Protein AF-A0A932W4U8-F1 (afdb_monomer_lite)

Foldseek 3Di:
DDADPVSVQVVCVVVVKHFDDKDK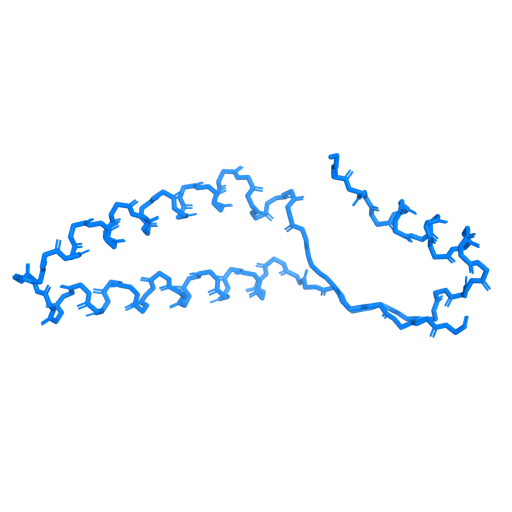DALVNVVVVLVVVLVVLVVVLVVPVVPPCSVVSVVVNVVSVVCCVVDVSPPPIDMDTDID

Secondary structure (DSSP, 8-state):
-PPPHHHHHHHHHHTT--EEEEEEPPHHHHHHHHHHHHHHHHHHHHH-TTSTTHHHHHHHHHHHHHHIIIIIHHH---EEEEE-

pLDDT: mean 96.1, std 4.36, range [64.06, 98.5]

Radius of gyration: 17.96 Å; chains: 1; bounding box: 35×24×48 Å

Structure (mmCIF, N/CA/C/O backbone):
data_AF-A0A932W4U8-F1
#
_entry.id   AF-A0A932W4U8-F1
#
loop_
_atom_site.group_PDB
_atom_site.id
_atom_site.type_symbol
_atom_site.label_atom_id
_atom_site.label_alt_id
_atom_site.label_comp_id
_atom_site.label_asym_id
_atom_site.label_entity_id
_atom_site.label_seq_id
_atom_site.pdbx_PDB_ins_code
_atom_site.Cartn_x
_atom_site.Cartn_y
_atom_site.Cartn_z
_atom_site.occupancy
_atom_site.B_iso_or_equiv
_atom_site.auth_seq_id
_atom_site.auth_comp_id
_atom_site.auth_asym_id
_atom_site.auth_atom_id
_atom_site.pdbx_PDB_model_num
ATOM 1 N N . MET A 1 1 ? 5.545 10.633 11.223 1.00 64.06 1 MET A N 1
ATOM 2 C CA . MET A 1 1 ? 5.453 9.556 12.232 1.00 64.06 1 MET A CA 1
ATOM 3 C C . MET A 1 1 ? 4.468 8.527 11.700 1.00 64.06 1 MET A C 1
ATOM 5 O O . MET A 1 1 ? 3.490 8.947 11.097 1.00 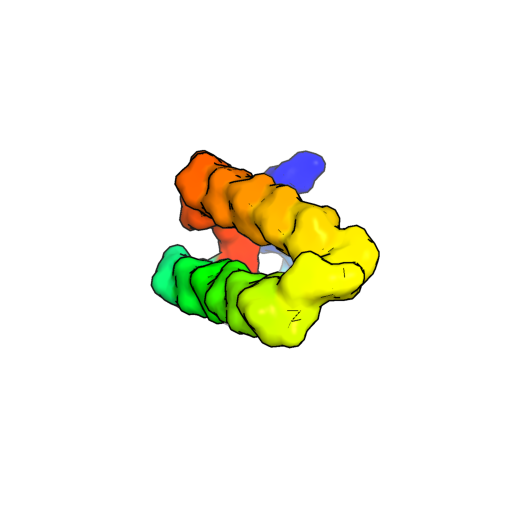64.06 1 MET A O 1
ATOM 9 N N . PHE A 1 2 ? 4.751 7.227 11.815 1.00 79.44 2 PHE A N 1
ATOM 10 C CA . PHE A 1 2 ? 3.783 6.187 11.444 1.00 79.44 2 PHE A CA 1
ATOM 11 C C . PHE A 1 2 ? 2.850 5.928 12.623 1.00 79.44 2 PHE A C 1
ATOM 13 O O . PHE A 1 2 ? 3.321 5.832 13.756 1.00 79.44 2 PHE A O 1
ATOM 20 N N . THR A 1 3 ? 1.555 5.815 12.351 1.00 89.88 3 THR A N 1
ATOM 21 C CA . THR A 1 3 ? 0.544 5.549 13.373 1.00 89.88 3 THR A CA 1
ATOM 22 C C . THR A 1 3 ? 0.235 4.050 13.386 1.00 89.88 3 THR A C 1
ATOM 24 O O . THR A 1 3 ? -0.194 3.521 12.359 1.00 89.88 3 THR A O 1
ATOM 27 N N . PRO A 1 4 ? 0.469 3.333 14.502 1.00 94.19 4 PRO A N 1
ATOM 28 C CA . PRO A 1 4 ? 0.008 1.952 14.637 1.00 94.19 4 PRO A CA 1
ATOM 29 C C . PRO A 1 4 ? -1.528 1.908 14.654 1.00 94.19 4 PRO A C 1
ATOM 31 O O . PRO A 1 4 ? -2.163 2.923 14.911 1.00 94.19 4 PRO A O 1
ATOM 34 N N . LEU A 1 5 ? -2.144 0.738 14.452 1.00 95.62 5 LEU A N 1
ATOM 35 C CA . LEU A 1 5 ? -3.615 0.614 14.467 1.00 95.62 5 LEU A CA 1
ATOM 36 C C . LEU A 1 5 ? -4.252 1.171 15.751 1.00 95.62 5 LEU A C 1
ATOM 38 O O . LEU A 1 5 ? -5.268 1.849 15.672 1.00 95.62 5 LEU A O 1
ATOM 42 N N . ALA A 1 6 ? -3.618 0.962 16.908 1.00 96.44 6 ALA A N 1
ATOM 43 C CA . ALA A 1 6 ? -4.070 1.554 18.167 1.00 96.44 6 ALA A CA 1
ATOM 44 C C . ALA A 1 6 ? -4.073 3.092 18.119 1.00 96.44 6 ALA A C 1
ATOM 46 O O . ALA A 1 6 ? -5.051 3.712 18.493 1.00 96.44 6 ALA A O 1
ATOM 47 N N . GLY A 1 7 ? -3.046 3.712 17.534 1.00 97.06 7 GLY A N 1
ATOM 48 C CA . GLY A 1 7 ? -3.014 5.168 17.386 1.00 97.06 7 GLY A CA 1
ATOM 49 C C . GLY A 1 7 ? -4.014 5.710 16.357 1.00 97.06 7 GLY A C 1
ATOM 50 O O . GLY A 1 7 ? -4.245 6.916 16.317 1.00 97.06 7 GLY A O 1
ATOM 51 N N . ILE A 1 8 ? -4.566 4.858 15.481 1.00 96.50 8 ILE A N 1
ATOM 52 C CA . ILE A 1 8 ? -5.698 5.227 14.619 1.00 96.50 8 ILE A CA 1
ATOM 53 C C . ILE A 1 8 ? -6.984 5.229 15.449 1.00 96.50 8 ILE A C 1
ATOM 55 O O . ILE A 1 8 ? -7.770 6.157 15.307 1.00 96.50 8 ILE A O 1
ATOM 59 N N . LEU A 1 9 ? -7.170 4.241 16.331 1.00 97.69 9 LEU A N 1
ATOM 60 C CA . LEU A 1 9 ? -8.283 4.222 17.282 1.00 97.69 9 LEU A CA 1
ATOM 61 C C . LEU A 1 9 ? -8.255 5.458 18.189 1.00 97.69 9 LEU A C 1
ATOM 63 O O . LEU A 1 9 ? -9.253 6.166 18.238 1.00 97.69 9 LEU A O 1
ATOM 67 N N . ASP A 1 10 ? -7.105 5.766 18.797 1.00 98.00 10 ASP A N 1
ATOM 68 C CA . ASP A 1 10 ? -6.951 6.936 19.673 1.00 98.00 10 ASP A CA 1
ATOM 69 C C . ASP A 1 10 ? -7.393 8.228 18.959 1.00 98.00 10 ASP A C 1
ATOM 71 O O . ASP A 1 10 ? -8.154 9.023 19.496 1.00 98.00 10 ASP A O 1
ATOM 75 N N . GLN A 1 11 ? -6.994 8.407 17.693 1.00 97.25 11 GLN A N 1
ATOM 76 C CA . GLN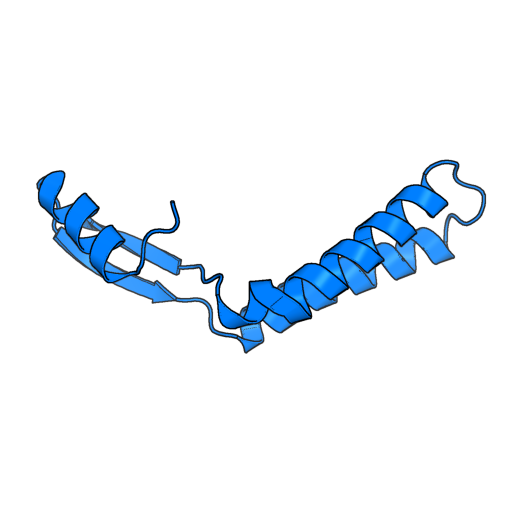 A 1 11 ? -7.393 9.573 16.892 1.00 97.25 11 GLN A CA 1
ATOM 77 C C . GLN A 1 11 ? -8.894 9.624 16.578 1.00 97.25 11 GLN A C 1
ATOM 79 O O . GLN A 1 11 ? -9.447 10.714 16.437 1.00 97.25 11 GLN A O 1
ATOM 84 N N . ILE A 1 12 ? -9.543 8.471 16.411 1.00 98.06 12 ILE A N 1
ATOM 85 C CA . ILE A 1 12 ? -10.991 8.391 16.179 1.00 98.06 12 ILE A CA 1
ATOM 86 C C . ILE A 1 12 ? -11.738 8.774 17.464 1.00 98.06 12 ILE A C 1
ATOM 88 O O . ILE A 1 12 ? -12.655 9.595 17.411 1.00 98.06 12 ILE A O 1
ATOM 92 N N . GLU A 1 13 ? -11.312 8.245 18.612 1.00 97.81 13 GLU A N 1
ATOM 93 C CA . GLU A 1 13 ? -11.919 8.527 19.918 1.00 97.81 13 GLU A CA 1
ATOM 94 C C . GLU A 1 13 ? -11.697 9.982 20.358 1.00 97.81 13 GLU A C 1
ATOM 96 O O . GLU A 1 13 ? -12.637 10.635 20.814 1.00 97.81 13 GLU A O 1
ATOM 101 N N . ASP A 1 14 ? -10.500 10.533 20.132 1.00 98.25 14 ASP A N 1
ATOM 102 C CA . ASP A 1 14 ? -10.183 11.949 20.372 1.00 98.25 14 ASP A CA 1
ATOM 103 C C . ASP A 1 14 ? -11.063 12.891 19.531 1.00 98.25 14 ASP A C 1
ATOM 105 O O . ASP A 1 14 ? -11.335 14.028 19.925 1.00 98.25 14 ASP A O 1
ATOM 109 N N . ALA A 1 15 ? -11.543 12.421 18.375 1.00 98.00 15 ALA A N 1
ATOM 110 C CA . ALA A 1 15 ? -12.494 13.143 17.534 1.00 98.00 15 ALA A CA 1
ATOM 111 C C . ALA A 1 15 ? -13.961 12.992 17.992 1.00 98.00 15 ALA A C 1
ATOM 113 O O . ALA A 1 15 ? -14.853 13.569 17.367 1.00 98.00 15 ALA A O 1
ATOM 114 N N . GLY A 1 16 ? -14.227 12.249 19.072 1.00 98.31 16 GLY A N 1
ATOM 115 C CA . GLY A 1 16 ? -15.568 11.988 19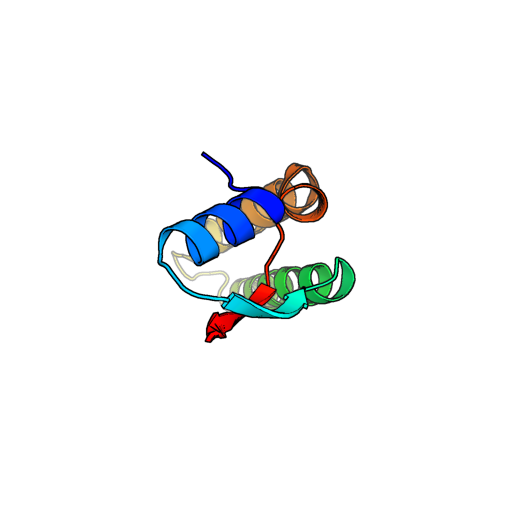.598 1.00 98.31 16 GLY A CA 1
ATOM 116 C C . GLY A 1 16 ? -16.377 10.979 18.779 1.00 98.31 16 GLY A C 1
ATOM 117 O O . GLY A 1 16 ? -17.604 10.972 18.879 1.00 98.31 16 GLY A O 1
ATOM 118 N N . LEU A 1 17 ? -15.704 10.167 17.959 1.00 98.50 17 LEU A N 1
ATOM 119 C CA . LEU A 1 17 ? -16.307 9.147 17.104 1.00 98.50 17 LEU A CA 1
ATOM 120 C C . LEU A 1 17 ? -16.019 7.747 17.653 1.00 98.50 17 LEU A C 1
ATOM 122 O O . LEU A 1 17 ? -15.061 7.531 18.391 1.00 98.50 17 LEU A O 1
ATOM 126 N N . GLU A 1 18 ? -16.836 6.778 17.257 1.00 98.06 18 GLU A N 1
ATOM 127 C CA . GLU A 1 18 ? -16.634 5.365 17.579 1.00 98.06 18 GLU A CA 1
ATOM 128 C C . GLU A 1 18 ? -16.149 4.598 16.346 1.00 98.06 18 GLU A C 1
ATOM 130 O O . GLU A 1 18 ? -16.750 4.692 15.274 1.00 98.06 18 GLU A O 1
ATOM 135 N N . LEU A 1 19 ? -15.094 3.790 16.492 1.00 97.94 19 LEU A N 1
ATOM 136 C CA . LEU A 1 19 ? -14.702 2.817 15.472 1.00 97.94 19 LEU A CA 1
ATOM 137 C C . LEU A 1 19 ? -15.650 1.610 15.513 1.00 97.94 19 LEU A C 1
ATOM 139 O O . LEU A 1 19 ? -15.619 0.821 16.452 1.00 97.94 19 LEU A O 1
ATOM 143 N N . VAL A 1 20 ? -16.459 1.443 14.467 1.00 98.06 20 VAL A N 1
ATOM 144 C CA . VAL A 1 20 ? -17.485 0.392 14.381 1.00 98.06 20 VAL A CA 1
ATOM 145 C C . VAL A 1 20 ? -16.953 -0.870 13.705 1.00 98.06 20 VAL A C 1
ATOM 147 O O . VAL A 1 20 ? -17.233 -1.981 14.147 1.00 98.06 20 VAL A O 1
ATOM 150 N N . GLU A 1 21 ? -16.187 -0.717 12.624 1.00 98.00 21 GLU A N 1
ATOM 151 C CA . GLU A 1 21 ? -15.643 -1.846 11.866 1.00 98.00 21 GLU A CA 1
ATOM 152 C C . GLU A 1 21 ? -14.344 -1.464 11.149 1.00 98.00 21 GLU A C 1
ATOM 154 O O . GLU A 1 21 ? -14.110 -0.296 10.828 1.00 98.00 21 GLU A O 1
ATOM 159 N N . MET A 1 22 ? -13.495 -2.457 10.871 1.00 97.88 22 MET A N 1
ATOM 160 C CA . MET A 1 22 ? -12.307 -2.279 10.042 1.00 97.88 22 MET A CA 1
ATOM 161 C C . MET A 1 22 ? -12.064 -3.469 9.112 1.00 97.88 22 MET A C 1
ATOM 163 O O . MET A 1 22 ? -12.212 -4.626 9.502 1.00 97.88 22 MET A O 1
ATOM 167 N N . VAL A 1 23 ? -11.610 -3.178 7.894 1.00 97.75 23 VAL A N 1
ATOM 168 C CA . VAL A 1 23 ? -11.151 -4.177 6.921 1.00 97.75 23 VAL A CA 1
ATOM 169 C C . VAL A 1 23 ? -9.703 -3.877 6.581 1.00 97.75 23 VAL A C 1
ATOM 171 O O . VAL A 1 23 ? -9.407 -2.850 5.972 1.00 97.75 23 VAL A O 1
ATOM 174 N N . LEU A 1 24 ? -8.797 -4.771 6.969 1.00 96.81 24 LEU A N 1
ATOM 175 C CA . LEU A 1 24 ? -7.364 -4.621 6.731 1.00 96.81 24 LEU A CA 1
ATOM 176 C C . LEU A 1 24 ? -6.935 -5.411 5.494 1.00 96.81 24 LEU A C 1
ATOM 178 O O . LEU A 1 24 ? -7.345 -6.555 5.300 1.00 96.81 24 LEU A O 1
ATOM 182 N N . ALA A 1 25 ? -6.072 -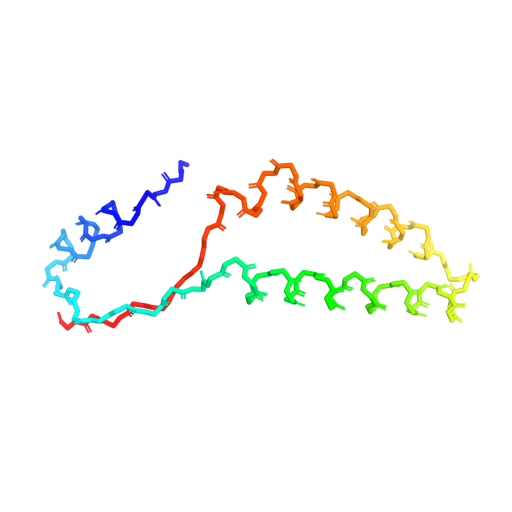4.810 4.680 1.00 95.88 25 ALA A N 1
ATOM 183 C CA . ALA A 1 25 ? -5.368 -5.526 3.629 1.00 95.88 25 ALA A CA 1
ATOM 184 C C . ALA A 1 25 ? -4.378 -6.516 4.257 1.00 95.88 25 ALA A C 1
ATOM 186 O O . ALA A 1 25 ? -3.567 -6.151 5.112 1.00 95.88 25 ALA A O 1
ATOM 187 N N . ASP A 1 26 ? -4.429 -7.767 3.812 1.00 93.81 26 ASP A N 1
ATOM 188 C CA . ASP A 1 26 ? -3.434 -8.775 4.160 1.00 93.81 26 ASP A CA 1
ATOM 189 C C . ASP A 1 26 ? -2.167 -8.646 3.291 1.00 93.81 26 ASP A C 1
ATOM 191 O O . ASP A 1 26 ? -2.115 -7.923 2.292 1.00 93.81 26 ASP A O 1
ATOM 195 N N . ALA A 1 27 ? -1.115 -9.380 3.657 1.00 93.38 27 ALA A N 1
ATOM 196 C CA . ALA A 1 27 ? 0.131 -9.366 2.893 1.00 93.38 27 ALA A CA 1
ATOM 197 C C . ALA A 1 27 ? -0.064 -9.859 1.447 1.00 93.38 27 ALA A C 1
ATOM 199 O O . ALA A 1 27 ? 0.601 -9.367 0.541 1.00 93.38 27 ALA A O 1
ATOM 200 N N . ALA A 1 28 ? -0.980 -10.804 1.214 1.00 95.62 28 ALA A N 1
ATOM 201 C CA . ALA A 1 28 ? -1.215 -11.370 -0.112 1.00 95.62 28 ALA A CA 1
ATOM 202 C C . ALA A 1 28 ? -1.905 -10.377 -1.065 1.00 95.62 28 ALA A C 1
ATOM 204 O O . ALA A 1 28 ? -1.550 -10.292 -2.244 1.00 95.62 28 ALA A O 1
ATOM 205 N N . SER A 1 29 ? -2.874 -9.603 -0.575 1.00 94.56 29 SER A N 1
ATOM 206 C CA . SER A 1 29 ? -3.537 -8.544 -1.341 1.00 94.56 29 SER A CA 1
ATOM 207 C C . SER A 1 29 ? -2.566 -7.418 -1.691 1.00 94.56 29 SER A C 1
ATOM 209 O O . SER A 1 29 ? -2.569 -6.964 -2.840 1.00 94.56 29 SER A O 1
ATOM 211 N N . TRP A 1 30 ? -1.676 -7.051 -0.766 1.00 95.88 30 TRP A N 1
ATOM 212 C CA . TRP A 1 30 ? -0.562 -6.139 -1.026 1.00 95.88 30 TRP A CA 1
ATOM 213 C C . TRP A 1 30 ? 0.438 -6.692 -2.047 1.00 95.88 30 TRP A C 1
ATOM 215 O O . TRP A 1 30 ? 0.766 -5.996 -3.011 1.00 95.88 30 TRP A O 1
ATOM 225 N N . ASP A 1 31 ? 0.852 -7.957 -1.903 1.00 96.69 31 ASP A N 1
ATOM 226 C CA . ASP A 1 31 ? 1.767 -8.627 -2.837 1.00 96.69 31 ASP A CA 1
ATOM 227 C C . ASP A 1 31 ? 1.182 -8.601 -4.258 1.00 96.69 31 ASP A C 1
ATOM 229 O O . ASP A 1 31 ? 1.868 -8.253 -5.221 1.00 96.69 31 ASP A O 1
ATOM 233 N N . ARG A 1 32 ? -0.118 -8.897 -4.396 1.00 96.94 32 ARG A N 1
ATOM 234 C CA . ARG A 1 32 ? -0.824 -8.860 -5.682 1.00 96.94 32 ARG A CA 1
ATOM 235 C C . ARG A 1 32 ? -0.878 -7.453 -6.272 1.00 96.94 32 ARG A C 1
ATOM 237 O O . ARG A 1 32 ? -0.662 -7.300 -7.477 1.00 96.94 32 ARG A O 1
ATOM 244 N N . TYR A 1 33 ? -1.185 -6.444 -5.461 1.00 96.31 33 TYR A N 1
ATOM 245 C CA . TYR A 1 33 ? -1.258 -5.054 -5.909 1.00 96.31 33 TYR A CA 1
ATOM 246 C C . TYR A 1 33 ? 0.095 -4.562 -6.442 1.00 96.31 33 TYR A C 1
ATOM 248 O O . TYR A 1 33 ? 0.186 -4.111 -7.588 1.00 96.31 33 TYR A O 1
ATOM 256 N N . GLU A 1 34 ? 1.164 -4.723 -5.660 1.00 97.44 34 GLU A N 1
ATOM 257 C CA . GLU A 1 34 ? 2.502 -4.267 -6.045 1.00 97.44 34 GLU A CA 1
ATOM 258 C C . GLU A 1 34 ? 3.070 -5.061 -7.228 1.00 97.44 34 GLU A C 1
ATOM 260 O O . GLU A 1 34 ? 3.535 -4.469 -8.207 1.00 97.44 34 GLU A O 1
ATOM 265 N N . ALA A 1 35 ? 2.937 -6.392 -7.225 1.00 97.31 35 ALA A N 1
ATOM 266 C CA . ALA A 1 35 ? 3.402 -7.218 -8.338 1.00 97.31 35 ALA A CA 1
ATOM 267 C C . ALA A 1 35 ? 2.694 -6.877 -9.660 1.00 97.31 35 ALA A C 1
ATOM 269 O O . ALA A 1 35 ? 3.328 -6.852 -10.720 1.00 97.31 35 ALA A O 1
ATOM 270 N N . THR A 1 36 ? 1.397 -6.548 -9.615 1.00 98.12 36 THR A N 1
ATOM 271 C CA . THR A 1 36 ? 0.634 -6.142 -10.807 1.00 98.12 36 THR A CA 1
ATOM 272 C C . THR A 1 36 ? 1.138 -4.817 -11.383 1.00 98.12 36 THR A C 1
ATOM 274 O O . THR A 1 36 ? 1.272 -4.689 -12.608 1.00 98.12 36 THR A O 1
ATOM 277 N N . LYS A 1 37 ? 1.476 -3.843 -10.524 1.00 97.31 37 LYS A N 1
ATOM 278 C CA . LYS A 1 37 ? 2.082 -2.568 -10.946 1.00 97.31 37 LYS A CA 1
ATOM 279 C C . LYS A 1 37 ? 3.405 -2.806 -11.661 1.00 97.31 37 LYS A C 1
ATOM 281 O O . LYS A 1 37 ? 3.609 -2.303 -12.766 1.00 97.31 37 LYS A O 1
ATOM 286 N N . TRP A 1 38 ? 4.277 -3.625 -11.078 1.00 97.75 38 TRP A N 1
ATOM 287 C CA . TRP A 1 38 ? 5.574 -3.925 -11.676 1.00 97.75 38 TRP A CA 1
ATOM 288 C C . TRP A 1 38 ? 5.453 -4.669 -13.004 1.00 97.75 38 TRP A C 1
ATOM 290 O O . TRP A 1 38 ? 6.164 -4.343 -13.949 1.00 97.75 38 TRP A O 1
ATOM 300 N N . GLY A 1 39 ? 4.546 -5.645 -13.097 1.00 97.88 39 GLY A N 1
ATOM 301 C CA . GLY A 1 39 ? 4.303 -6.371 -14.343 1.00 97.88 39 GLY A CA 1
ATOM 302 C C . GLY A 1 39 ? 3.774 -5.459 -15.452 1.00 97.88 39 GLY A C 1
ATOM 303 O O . GLY A 1 39 ? 4.122 -5.628 -16.619 1.00 97.88 39 GLY A O 1
ATOM 304 N N . THR A 1 40 ? 2.963 -4.463 -15.094 1.00 98.19 40 THR A N 1
ATOM 305 C CA . THR A 1 40 ? 2.480 -3.445 -16.037 1.00 98.19 40 THR A CA 1
ATOM 306 C C . THR A 1 40 ? 3.615 -2.554 -16.532 1.00 98.19 40 THR A C 1
ATOM 308 O O . THR A 1 40 ? 3.737 -2.358 -17.741 1.00 98.19 40 THR A O 1
ATOM 311 N N . ALA A 1 41 ? 4.480 -2.081 -15.631 1.00 97.62 41 ALA A N 1
ATOM 312 C CA . ALA A 1 41 ? 5.649 -1.286 -15.999 1.00 97.62 41 ALA A CA 1
ATOM 313 C C . ALA A 1 41 ? 6.604 -2.064 -16.920 1.00 97.62 41 ALA A C 1
ATOM 315 O O . ALA A 1 41 ? 7.004 -1.551 -17.963 1.00 97.62 41 ALA A O 1
ATOM 316 N N . ASP A 1 42 ? 6.888 -3.331 -16.605 1.00 96.81 42 ASP A N 1
ATOM 317 C CA . ASP A 1 42 ? 7.748 -4.184 -17.431 1.00 96.81 42 ASP A CA 1
ATOM 318 C C . ASP A 1 42 ? 7.179 -4.388 -18.841 1.00 96.81 42 ASP A C 1
ATOM 320 O O . ASP A 1 42 ? 7.921 -4.325 -19.824 1.00 96.81 42 ASP A O 1
ATOM 324 N N . ARG A 1 43 ? 5.865 -4.625 -18.969 1.00 98.06 43 ARG A N 1
ATOM 325 C CA . ARG A 1 43 ? 5.211 -4.753 -20.282 1.00 98.06 43 ARG A CA 1
ATOM 326 C C . ARG A 1 43 ? 5.288 -3.454 -21.076 1.00 98.06 43 ARG A C 1
ATOM 328 O O . ARG A 1 43 ? 5.602 -3.497 -22.263 1.00 98.06 43 ARG A O 1
ATOM 335 N N . TRP A 1 44 ? 5.035 -2.320 -20.427 1.00 98.19 44 TRP A N 1
ATOM 336 C CA . TRP A 1 44 ? 5.097 -1.016 -21.079 1.00 98.19 44 TRP A CA 1
ATOM 337 C C . TRP A 1 44 ? 6.507 -0.721 -21.603 1.00 98.19 44 TRP A C 1
ATOM 339 O O . TRP A 1 44 ? 6.663 -0.418 -22.784 1.00 98.19 44 TRP A O 1
ATOM 349 N N . VAL A 1 45 ? 7.536 -0.930 -20.776 1.00 97.75 45 VAL A N 1
ATOM 350 C CA . VAL A 1 45 ? 8.946 -0.742 -21.154 1.00 97.75 45 VAL A CA 1
ATOM 351 C C . VAL A 1 45 ? 9.347 -1.639 -22.328 1.00 97.75 45 VAL A C 1
ATOM 353 O O . VAL A 1 45 ? 10.073 -1.205 -23.221 1.00 97.75 45 VAL A O 1
ATOM 356 N N . ARG A 1 46 ? 8.891 -2.900 -22.347 1.00 97.06 46 ARG A N 1
ATOM 357 C CA . ARG A 1 46 ? 9.186 -3.835 -23.449 1.00 97.06 46 ARG A CA 1
ATOM 358 C C . ARG A 1 46 ? 8.599 -3.372 -24.780 1.00 97.06 46 ARG A C 1
ATOM 360 O O . ARG A 1 46 ? 9.232 -3.607 -25.807 1.00 97.06 46 ARG A O 1
ATOM 367 N N . ALA A 1 47 ? 7.427 -2.738 -24.751 1.00 97.88 47 ALA A N 1
ATOM 368 C CA . ALA A 1 47 ? 6.753 -2.207 -25.932 1.00 97.88 47 ALA A CA 1
ATOM 369 C C . ALA A 1 47 ? 7.309 -0.843 -26.392 1.00 97.88 47 ALA A C 1
ATOM 371 O O . ALA A 1 47 ? 7.208 -0.525 -27.571 1.00 97.88 47 ALA A O 1
ATOM 372 N N . HIS A 1 48 ? 7.934 -0.070 -25.496 1.00 96.31 48 HIS A N 1
ATOM 373 C CA . HIS A 1 48 ? 8.370 1.312 -25.746 1.00 96.31 48 HIS A CA 1
ATOM 374 C C . HIS A 1 48 ? 9.875 1.496 -25.493 1.00 96.31 48 HIS A C 1
ATOM 376 O O . HIS A 1 48 ? 10.296 2.349 -24.724 1.00 96.31 48 HIS A O 1
ATOM 382 N N . GLN A 1 49 ? 10.726 0.676 -26.114 1.00 91.06 49 GLN A N 1
ATOM 383 C CA . GLN A 1 49 ? 12.160 0.639 -25.771 1.00 91.06 49 GLN A CA 1
ATOM 384 C C . GLN A 1 49 ? 12.940 1.907 -26.147 1.00 91.06 49 GLN A C 1
ATOM 386 O O . GLN A 1 49 ? 13.939 2.206 -25.496 1.00 91.06 49 GLN A O 1
ATOM 391 N N . VAL A 1 50 ? 12.492 2.617 -27.187 1.00 95.88 50 VAL A N 1
ATOM 392 C CA . VAL A 1 50 ? 13.093 3.871 -27.680 1.00 95.88 50 VAL A CA 1
ATOM 393 C C . VAL A 1 50 ? 12.452 5.115 -27.068 1.00 95.88 50 VAL A C 1
ATOM 395 O O . VAL A 1 50 ? 12.861 6.229 -27.383 1.00 95.88 50 VAL A O 1
ATOM 398 N N . ASP A 1 51 ? 11.433 4.931 -26.229 1.00 97.31 51 ASP A N 1
ATOM 399 C CA . ASP A 1 51 ? 10.790 6.035 -25.534 1.00 97.31 51 ASP A CA 1
ATOM 400 C C . ASP A 1 51 ? 11.779 6.643 -24.524 1.00 97.31 51 ASP A C 1
ATOM 402 O O . ASP A 1 51 ? 12.433 5.891 -23.786 1.00 97.31 51 ASP A O 1
ATOM 406 N N . PRO A 1 52 ? 11.930 7.979 -24.491 1.00 96.88 52 PRO A N 1
ATOM 407 C CA . PRO A 1 52 ? 12.873 8.646 -23.595 1.00 96.88 52 PRO A CA 1
ATOM 408 C C . PRO A 1 52 ? 12.626 8.321 -22.113 1.00 96.88 52 PRO A C 1
ATOM 410 O O . PRO A 1 52 ? 13.577 8.291 -21.330 1.00 96.88 52 PRO A O 1
ATOM 413 N N . ASP A 1 53 ? 11.390 7.988 -21.728 1.00 96.94 53 ASP A N 1
ATOM 414 C CA . ASP A 1 53 ? 11.020 7.680 -20.346 1.00 96.94 53 ASP A CA 1
ATOM 415 C C . ASP A 1 53 ? 11.246 6.205 -19.973 1.00 96.94 53 ASP A C 1
ATOM 417 O O . ASP A 1 53 ? 11.171 5.832 -18.796 1.00 96.94 53 ASP A O 1
ATOM 421 N N . ALA A 1 54 ? 11.577 5.337 -20.935 1.00 97.12 54 ALA A N 1
ATOM 422 C CA . ALA A 1 54 ? 11.739 3.900 -20.706 1.00 97.12 54 ALA A CA 1
ATOM 423 C C . ALA A 1 54 ? 12.788 3.574 -19.635 1.00 97.12 54 ALA A C 1
ATOM 425 O O . ALA A 1 54 ? 12.611 2.646 -18.838 1.00 97.12 54 ALA A O 1
ATOM 426 N N . GLN A 1 55 ? 13.885 4.335 -19.598 1.00 96.75 55 GLN A N 1
ATOM 427 C CA . GLN A 1 55 ? 14.916 4.177 -18.575 1.00 96.75 55 GLN A CA 1
ATOM 428 C C . GLN A 1 55 ? 14.404 4.588 -17.190 1.00 96.75 55 GLN A C 1
ATOM 430 O O . GLN A 1 55 ? 14.532 3.808 -16.245 1.00 96.75 55 GLN A O 1
ATOM 435 N N . MET A 1 56 ? 13.759 5.751 -17.084 1.00 97.56 56 MET A N 1
ATOM 436 C CA . MET A 1 56 ? 13.183 6.229 -15.827 1.00 97.56 56 MET A CA 1
ATOM 437 C C . MET A 1 56 ? 12.173 5.220 -15.263 1.00 97.56 56 MET A C 1
ATOM 439 O O . MET A 1 56 ? 12.192 4.923 -14.065 1.00 97.56 56 MET A O 1
ATOM 443 N N . VAL A 1 57 ? 11.302 4.659 -16.109 1.00 97.81 57 VAL A N 1
ATOM 444 C CA . VAL A 1 57 ? 10.310 3.669 -15.668 1.00 97.81 57 VAL A CA 1
ATOM 445 C C . VAL A 1 57 ? 10.991 2.408 -15.130 1.00 97.81 57 VAL A C 1
ATOM 447 O O . VAL A 1 57 ? 10.613 1.946 -14.052 1.00 97.81 57 VAL A O 1
ATOM 450 N N . ARG A 1 58 ? 12.035 1.893 -15.798 1.00 96.94 58 ARG A N 1
ATOM 451 C CA . ARG A 1 58 ? 12.820 0.744 -15.301 1.00 96.94 58 ARG A CA 1
ATOM 452 C C . ARG A 1 58 ? 13.430 1.009 -13.930 1.00 96.94 58 ARG A C 1
ATOM 454 O O . ARG A 1 58 ? 13.276 0.197 -13.018 1.00 96.94 58 ARG A O 1
ATOM 461 N N . GLU A 1 59 ? 14.108 2.142 -13.780 1.00 97.88 59 GLU A N 1
ATOM 462 C CA . GLU A 1 59 ? 14.791 2.509 -12.538 1.00 97.88 59 GLU A CA 1
ATOM 463 C C . GLU A 1 59 ? 13.801 2.701 -11.385 1.00 97.88 59 GLU A C 1
ATOM 465 O O . GLU A 1 59 ? 14.015 2.195 -10.279 1.00 97.88 59 GLU A O 1
ATOM 470 N N . ARG A 1 60 ? 12.672 3.370 -11.650 1.00 97.69 60 ARG A N 1
ATOM 471 C CA . ARG A 1 60 ? 11.597 3.536 -10.668 1.00 97.69 60 ARG A CA 1
ATOM 472 C C . ARG A 1 60 ? 11.035 2.186 -10.233 1.00 97.69 60 ARG A C 1
ATOM 474 O O . ARG A 1 60 ? 10.945 1.938 -9.033 1.00 97.69 60 ARG A O 1
ATOM 481 N N . THR A 1 61 ? 10.700 1.302 -11.173 1.00 97.94 61 THR A N 1
ATOM 482 C CA . THR A 1 61 ? 10.156 -0.026 -10.855 1.00 97.94 61 THR A CA 1
ATOM 483 C C . THR A 1 61 ? 11.149 -0.884 -10.069 1.00 97.94 61 THR A C 1
ATOM 485 O O . THR A 1 61 ? 10.743 -1.564 -9.127 1.00 97.94 61 THR A O 1
ATOM 488 N N . ALA A 1 62 ? 12.448 -0.827 -10.379 1.00 98.00 62 ALA A N 1
ATOM 489 C CA . ALA A 1 62 ? 13.476 -1.530 -9.608 1.00 98.00 62 ALA A CA 1
ATOM 490 C C . ALA A 1 62 ? 13.559 -1.025 -8.156 1.00 98.00 62 ALA A C 1
ATOM 492 O O . ALA A 1 62 ? 13.590 -1.825 -7.217 1.00 98.00 62 ALA A O 1
ATOM 493 N N . ARG A 1 63 ? 13.526 0.299 -7.960 1.00 98.06 63 ARG A N 1
ATOM 494 C CA . ARG A 1 63 ? 13.525 0.916 -6.627 1.00 98.06 63 ARG A CA 1
ATOM 495 C C . ARG A 1 63 ? 12.269 0.563 -5.829 1.00 98.06 63 ARG A C 1
ATOM 497 O O . ARG A 1 63 ? 12.377 0.239 -4.650 1.00 98.06 63 ARG A O 1
ATOM 504 N N . GLU A 1 64 ? 11.097 0.595 -6.460 1.00 96.88 64 GLU A N 1
ATOM 505 C CA . GLU A 1 64 ? 9.819 0.243 -5.825 1.00 96.88 64 GLU A CA 1
ATOM 506 C C . GLU A 1 64 ? 9.790 -1.218 -5.365 1.00 96.88 64 GLU A C 1
ATOM 508 O O . GLU A 1 64 ? 9.415 -1.487 -4.224 1.00 96.88 64 GLU A O 1
ATOM 513 N N . ARG A 1 65 ? 10.266 -2.152 -6.203 1.00 97.94 65 ARG A N 1
ATOM 514 C CA . ARG A 1 65 ? 10.427 -3.569 -5.829 1.00 97.94 65 ARG A CA 1
ATOM 515 C C . ARG A 1 65 ? 11.275 -3.726 -4.577 1.00 97.94 65 ARG A C 1
ATOM 517 O O . ARG A 1 65 ? 10.867 -4.400 -3.634 1.00 97.94 65 ARG A O 1
ATOM 524 N N . HIS A 1 66 ? 12.440 -3.085 -4.562 1.00 98.25 66 HIS A N 1
ATOM 525 C CA . HIS A 1 66 ? 13.351 -3.175 -3.430 1.00 98.25 66 HIS A CA 1
ATOM 526 C C . HIS A 1 66 ? 12.729 -2.570 -2.166 1.00 98.25 66 HIS A C 1
ATOM 528 O O . HIS A 1 66 ? 12.722 -3.206 -1.118 1.00 98.25 66 HIS A O 1
ATOM 534 N N . ALA A 1 67 ? 12.140 -1.376 -2.258 1.00 97.31 67 ALA A N 1
ATOM 535 C CA . ALA A 1 67 ? 11.501 -0.718 -1.121 1.00 97.31 67 ALA A CA 1
ATOM 536 C C . ALA A 1 67 ? 10.353 -1.553 -0.528 1.00 97.31 67 ALA A C 1
ATOM 538 O O . ALA A 1 67 ? 10.254 -1.687 0.696 1.00 97.31 67 ALA A O 1
ATOM 539 N N . TYR A 1 68 ? 9.516 -2.153 -1.378 1.00 97.25 68 TYR A N 1
ATOM 540 C CA . TYR A 1 68 ? 8.429 -3.016 -0.930 1.00 97.25 68 TYR A CA 1
ATOM 541 C C . TYR A 1 68 ? 8.946 -4.275 -0.228 1.00 97.25 68 TYR A C 1
ATOM 543 O O . TYR A 1 68 ? 8.504 -4.582 0.876 1.00 97.25 68 TYR A O 1
ATOM 551 N N . LEU A 1 69 ? 9.914 -4.976 -0.825 1.00 97.06 69 LEU A N 1
ATOM 552 C CA . LEU A 1 69 ? 10.441 -6.223 -0.267 1.00 97.06 69 LEU A CA 1
ATOM 553 C C . LEU A 1 69 ? 11.274 -6.008 1.004 1.00 97.06 69 LEU A C 1
ATOM 555 O O . LEU A 1 69 ? 11.254 -6.861 1.888 1.00 97.06 69 LEU A O 1
ATOM 559 N N . THR A 1 70 ? 11.989 -4.885 1.122 1.00 97.56 70 THR A N 1
ATOM 560 C CA . THR A 1 70 ? 12.772 -4.571 2.327 1.00 97.56 70 THR A CA 1
ATOM 561 C C . THR A 1 70 ? 11.895 -4.060 3.467 1.00 97.56 70 THR A C 1
ATOM 563 O O . THR A 1 70 ? 12.081 -4.475 4.610 1.00 97.56 70 THR A O 1
ATOM 566 N N . TYR A 1 71 ? 10.951 -3.159 3.175 1.00 95.56 71 TYR A N 1
ATOM 567 C CA . TYR A 1 71 ? 10.209 -2.441 4.214 1.00 95.56 71 TYR A CA 1
ATOM 568 C C . TYR A 1 71 ? 8.695 -2.517 4.039 1.00 95.56 71 TYR A C 1
ATOM 570 O O . TYR A 1 71 ? 7.994 -2.856 4.993 1.00 95.56 71 TYR A O 1
ATOM 578 N N . GLY A 1 72 ? 8.188 -2.213 2.841 1.00 94.69 72 GLY A N 1
ATOM 579 C CA . GLY A 1 72 ? 6.754 -2.026 2.599 1.00 94.69 72 GLY A CA 1
ATOM 580 C C . GLY A 1 72 ? 5.912 -3.218 3.048 1.00 94.69 72 GLY A C 1
ATOM 581 O O . GLY A 1 72 ? 5.014 -3.051 3.864 1.00 94.69 72 GLY A O 1
ATOM 582 N N . ARG A 1 73 ? 6.283 -4.429 2.624 1.00 95.44 73 ARG A N 1
ATOM 583 C CA . ARG A 1 73 ? 5.557 -5.668 2.930 1.00 95.44 73 ARG A CA 1
ATOM 584 C C . ARG A 1 73 ? 5.440 -5.963 4.427 1.00 95.44 73 ARG A C 1
ATOM 586 O O . ARG A 1 73 ? 4.483 -6.601 4.852 1.00 95.44 73 ARG A O 1
ATOM 593 N N . ARG A 1 74 ? 6.440 -5.572 5.224 1.00 94.25 74 ARG A N 1
ATOM 594 C CA . ARG A 1 74 ? 6.491 -5.880 6.662 1.00 94.25 74 ARG A CA 1
ATOM 595 C C . ARG A 1 74 ? 5.884 -4.779 7.522 1.00 94.25 74 ARG A C 1
ATOM 597 O O . ARG A 1 74 ? 5.300 -5.087 8.555 1.00 94.25 74 ARG A O 1
ATOM 604 N N . TYR A 1 75 ? 6.093 -3.521 7.146 1.00 92.88 75 TYR A N 1
ATOM 605 C CA . TYR A 1 75 ? 5.848 -2.386 8.036 1.00 92.88 75 TYR A CA 1
ATOM 606 C C . TYR 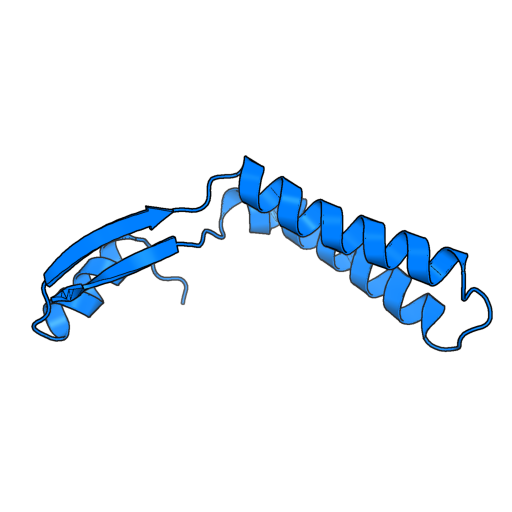A 1 75 ? 4.701 -1.481 7.587 1.00 92.88 75 TYR A C 1
ATOM 608 O O . TYR A 1 75 ? 4.205 -0.716 8.409 1.00 92.88 75 TYR A O 1
ATOM 616 N N . LEU A 1 76 ? 4.276 -1.541 6.321 1.00 90.88 76 LEU A N 1
ATOM 617 C CA . LEU A 1 76 ? 3.186 -0.713 5.812 1.00 90.88 76 LEU A CA 1
ATOM 618 C C . LEU A 1 76 ? 1.931 -1.557 5.606 1.00 90.88 76 LEU A C 1
ATOM 620 O O . LEU A 1 76 ? 1.917 -2.494 4.813 1.00 90.88 76 LEU A O 1
ATOM 624 N N . GLY A 1 77 ? 0.876 -1.196 6.332 1.00 92.19 77 GLY A N 1
ATOM 625 C CA . GLY A 1 77 ? -0.464 -1.744 6.161 1.00 92.19 77 GLY A CA 1
ATOM 626 C C . GLY A 1 77 ? -1.404 -0.741 5.499 1.00 92.19 77 GLY A C 1
ATOM 627 O O . GLY A 1 77 ? -1.088 0.440 5.351 1.00 92.19 77 GLY A O 1
ATOM 628 N N . TRP A 1 78 ? -2.587 -1.218 5.128 1.00 95.06 78 TRP A N 1
ATOM 629 C CA . TRP A 1 78 ? -3.705 -0.379 4.704 1.00 95.06 78 TRP A CA 1
ATOM 630 C C . TRP A 1 78 ? -5.005 -1.003 5.188 1.00 95.06 78 TRP A C 1
ATOM 632 O O . TRP A 1 78 ? -5.089 -2.224 5.327 1.00 95.06 78 TRP A O 1
ATOM 642 N N . GLY A 1 79 ? -6.008 -0.174 5.438 1.00 95.44 79 GLY A N 1
ATOM 643 C CA . GLY A 1 79 ? -7.332 -0.642 5.797 1.00 95.44 79 GLY A CA 1
ATOM 644 C C . GLY A 1 79 ? -8.396 0.425 5.602 1.00 95.44 79 GLY A C 1
ATOM 645 O O . GLY A 1 79 ? -8.090 1.612 5.485 1.00 95.44 79 GLY A O 1
ATOM 646 N N . VAL A 1 80 ? -9.643 -0.026 5.572 1.00 97.62 80 VAL A N 1
ATOM 647 C CA . VAL A 1 80 ? -10.841 0.815 5.622 1.00 97.62 80 VAL A CA 1
ATOM 648 C C . VAL A 1 80 ? -11.385 0.772 7.041 1.00 97.62 80 VAL A C 1
ATOM 650 O O . VAL A 1 80 ? -11.472 -0.307 7.621 1.00 97.62 80 VAL A O 1
ATOM 653 N N . PHE A 1 81 ? -11.767 1.931 7.571 1.00 97.69 81 PHE A N 1
ATOM 654 C CA . PHE A 1 81 ? -12.332 2.091 8.908 1.00 97.69 81 PHE A CA 1
ATOM 655 C C . PHE A 1 81 ? -13.719 2.721 8.781 1.00 97.69 81 PHE A C 1
ATOM 657 O O . PHE A 1 81 ? -13.880 3.721 8.079 1.00 97.69 81 PHE A O 1
ATOM 664 N N . VAL A 1 82 ? -14.714 2.127 9.433 1.00 98.31 82 VAL A N 1
ATOM 665 C CA . VAL A 1 82 ? -16.087 2.639 9.501 1.00 98.31 82 VAL A CA 1
ATOM 666 C C . VAL A 1 82 ? -16.282 3.259 10.877 1.00 98.31 82 VAL A C 1
ATOM 668 O O . VAL A 1 82 ? -16.071 2.583 11.883 1.00 98.31 82 VAL A O 1
ATOM 671 N N . ILE A 1 83 ? -16.670 4.533 10.916 1.00 98.31 83 ILE A N 1
ATOM 672 C CA . ILE A 1 83 ? -16.818 5.313 12.151 1.00 98.31 83 ILE A CA 1
ATOM 673 C C . ILE A 1 83 ? -18.230 5.883 12.282 1.00 98.31 83 ILE A C 1
ATOM 675 O O . ILE A 1 83 ? -18.896 6.110 11.266 1.00 98.31 83 ILE A O 1
ATOM 679 N N . ARG A 1 84 ? -18.676 6.101 13.520 1.00 95.62 84 ARG A N 1
ATOM 680 C CA . ARG A 1 84 ? -20.003 6.628 13.862 1.00 95.62 84 ARG A CA 1
ATOM 681 C C . ARG A 1 84 ? -19.922 7.775 14.857 1.00 95.62 84 ARG A C 1
ATOM 683 O O . ARG A 1 84 ? -19.064 7.698 15.758 1.00 95.62 84 ARG A O 1
#

Sequence (84 aa):
MFTPLAGILDQIEDAGLELVEMVLADAASWDRYEATKWGTADRWVRAHQVDPDAQMVRERTARERHAYLTYGRRYLGWGVFVIR